Protein AF-A0A218U6N9-F1 (afdb_monomer)

pLDDT: mean 82.01, std 25.54, range [26.17, 98.94]

Organism: NCBI:txid40157

InterPro domains:
  IPR000286 Histone deacetylase HDAC [PR01270] (49-72)
  IPR000286 Histone deacetylase HDAC [PR01270] (83-98)
  IPR023696 Ureohydrolase domain superfamily [SSF52768] (40-161)
  IPR023801 Histone deacetylase domain [PF00850] (41-161)
  IPR037138 Histone deacetylase domain superfamily [G3DSA:3.40.800.20] (22-161)

Nearest PDB structures (foldseek):
  2vqo-assembly2_B  TM=1.004E+00  e=5.129E-18  Homo sapiens
  2vqo-assembly1_A  TM=1.004E+00  e=5.467E-18  Homo sapiens
  2vqq-a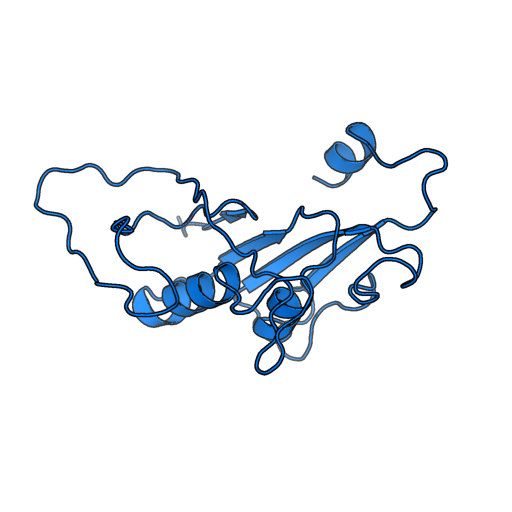ssembly1_A  TM=1.005E+00  e=5.828E-18  Homo sapiens
  6fyz-assembly1_A  TM=1.004E+00  e=9.713E-18  Homo sapiens
  2vqq-assembly2_B  TM=1.005E+00  e=2.375E-17  Homo sapiens

Solvent-accessible surface area (backbone atoms only — not comparable to full-atom values): 9502 Å² total; per-residue (Å²): 130,86,79,78,47,61,25,44,77,51,52,33,52,80,65,67,81,78,72,98,77,77,86,73,97,74,78,90,68,85,70,78,74,70,97,81,71,81,73,56,92,66,50,75,70,95,75,77,70,56,19,42,42,10,38,100,89,43,67,37,91,76,5,72,52,31,61,67,54,53,49,53,52,47,39,40,74,75,66,62,52,75,49,40,35,42,39,37,72,50,61,44,41,40,57,14,44,49,65,78,37,32,52,35,67,45,34,37,40,36,36,43,18,47,22,44,89,43,75,30,67,80,37,61,55,54,64,83,57,27,44,36,85,72,3,51,77,25,29,44,35,50,48,45,63,70,75,64,76,74,58,86,48,72,68,59,56,62,70,75,106

Foldseek 3Di:
DQDAQEQEVFGFDQDDDDDPDDPDDDDPDRDPDPPDDDRDRGDGDPDDDAALQDAPPDDDPRHPHRPPLVSVVCCCPPVVRQAYEYEAEDQAHSVRNCNSCLQPCRYQYEYEYEAQCLPDPPSDQDQPSQGDHNSRNSYGGNYDHDPPVPHDDDVNVVVVD

Sequence (161 aa):
MPHVSVTHTHLSVPPMSLCPTHVSVSHPCLCVPPVSLSVPQNGFAVIRPPGHHAEESTAMGFCFFNSVAISAKLLQQ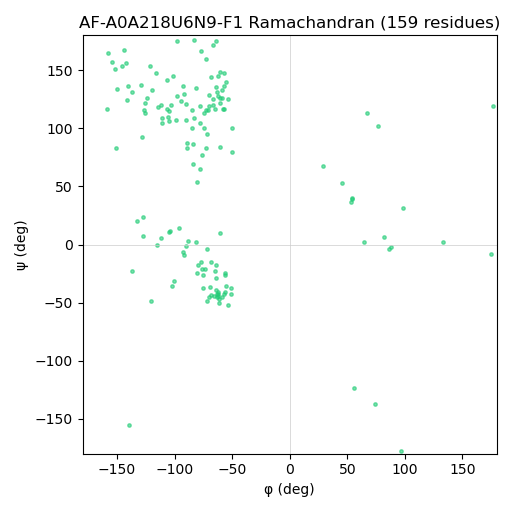RLSVGRILIVDWDIHHGNGTQQAFYSDPHVLYISLHRYDDGNFFPGSGAPEEVGSGLGVGYNINIAWTGGVDPPIGDVEYLTAF

Radius of gyration: 16.67 Å; Cα contacts (8 Å, |Δi|>4): 284; chains: 1; bounding box: 43×39×42 Å

Secondary structure (DSSP, 8-state):
----EEEESS---------S---SS------PPPTTPPPPS------SS--TT-BTTB-BTTBSS-HHHHHHHHHHHHH--S-EEEEE-SSS--HHHHHHHTT-TTEEEEEEEE-TTTTSTT----TT---SGGGTTSEEEEEE-STTSSPP-HHHHHHH-

Structure (mmCIF, N/CA/C/O backbone):
data_AF-A0A218U6N9-F1
#
_entry.id   AF-A0A218U6N9-F1
#
loop_
_atom_site.group_PDB
_atom_site.id
_atom_site.type_symbol
_atom_site.label_atom_id
_atom_site.label_alt_id
_atom_site.label_comp_id
_atom_site.label_asym_id
_atom_site.label_entity_id
_atom_site.label_seq_id
_atom_site.pdbx_PDB_ins_code
_atom_site.Cartn_x
_atom_site.Cartn_y
_atom_site.Cartn_z
_atom_site.occupancy
_atom_site.B_iso_or_equiv
_atom_site.auth_seq_id
_atom_site.auth_comp_id
_atom_site.auth_asym_id
_atom_site.auth_atom_id
_atom_site.pdbx_PDB_model_num
ATOM 1 N N . MET A 1 1 ? -27.953 -6.458 9.185 1.00 28.39 1 MET A N 1
ATOM 2 C CA . MET A 1 1 ? -26.898 -6.960 8.275 1.00 28.39 1 MET A CA 1
ATOM 3 C C . MET A 1 1 ? -25.589 -6.329 8.718 1.00 28.39 1 MET A C 1
ATOM 5 O O . MET A 1 1 ? -25.632 -5.149 9.046 1.00 28.39 1 MET A O 1
ATOM 9 N N . PRO A 1 2 ? -24.473 -7.061 8.848 1.00 32.78 2 PRO A N 1
ATOM 10 C CA . PRO A 1 2 ? -23.251 -6.451 9.350 1.00 32.78 2 PRO A CA 1
ATOM 11 C C . PRO A 1 2 ? -22.710 -5.498 8.279 1.00 32.78 2 PRO A C 1
ATOM 13 O O . PRO A 1 2 ? -22.442 -5.922 7.158 1.00 32.78 2 PRO A O 1
ATOM 16 N N . HIS A 1 3 ? -22.613 -4.211 8.616 1.00 35.41 3 HIS A N 1
ATOM 17 C CA . HIS A 1 3 ? -22.036 -3.186 7.752 1.00 35.41 3 HIS A CA 1
ATOM 18 C C . HIS A 1 3 ? -20.600 -3.578 7.384 1.00 35.41 3 HIS A C 1
ATOM 20 O O . HIS A 1 3 ? -19.741 -3.691 8.257 1.00 35.41 3 HIS A O 1
ATOM 26 N N . VAL A 1 4 ? -20.347 -3.807 6.097 1.00 34.53 4 VAL A N 1
ATOM 27 C CA . VAL A 1 4 ? -18.992 -3.861 5.544 1.00 34.53 4 VAL A CA 1
ATOM 28 C C . VAL A 1 4 ? -18.593 -2.412 5.286 1.00 34.53 4 VAL A C 1
ATOM 30 O O . VAL A 1 4 ? -19.171 -1.763 4.418 1.00 34.53 4 VAL A O 1
ATOM 33 N N . SER A 1 5 ? -17.669 -1.875 6.085 1.00 42.62 5 SER A N 1
ATOM 34 C CA . SER A 1 5 ? -17.085 -0.559 5.824 1.00 42.62 5 SER A CA 1
ATOM 35 C C . SER A 1 5 ? -15.938 -0.756 4.840 1.00 42.62 5 SER A C 1
ATOM 37 O O . SER A 1 5 ? -14.859 -1.207 5.220 1.00 42.62 5 SER A O 1
ATOM 39 N N . VAL A 1 6 ? -16.197 -0.478 3.565 1.00 35.88 6 VAL A N 1
ATOM 40 C CA . VAL A 1 6 ? -15.147 -0.413 2.548 1.00 35.88 6 VAL A CA 1
ATOM 41 C C . VAL A 1 6 ? -14.452 0.933 2.711 1.00 35.88 6 VAL A C 1
ATOM 43 O O . VAL A 1 6 ? -15.113 1.961 2.606 1.00 35.88 6 VAL A O 1
ATOM 46 N N . THR A 1 7 ? -13.155 0.935 2.997 1.00 39.84 7 THR A N 1
ATOM 47 C CA . THR A 1 7 ? -12.274 2.107 2.952 1.00 39.84 7 THR A CA 1
ATOM 48 C C . THR A 1 7 ? -11.402 1.988 1.706 1.00 39.84 7 THR A C 1
ATOM 50 O O . THR A 1 7 ? -10.512 1.151 1.639 1.00 39.84 7 THR A O 1
ATOM 53 N N . HIS A 1 8 ? -11.680 2.791 0.683 1.00 35.59 8 HIS A N 1
ATOM 54 C CA . HIS A 1 8 ? -10.760 2.923 -0.449 1.00 35.59 8 HIS A CA 1
ATOM 55 C C . HIS A 1 8 ? -9.595 3.832 -0.018 1.00 35.59 8 HIS A C 1
ATOM 57 O O . HIS A 1 8 ? -9.719 4.586 0.951 1.00 35.59 8 HIS A O 1
ATOM 63 N N . THR A 1 9 ? -8.505 3.885 -0.778 1.00 36.09 9 THR A N 1
ATOM 64 C CA . THR A 1 9 ? -7.472 4.937 -0.697 1.00 36.09 9 THR A CA 1
ATOM 65 C C . THR A 1 9 ? -8.000 6.342 -0.988 1.00 36.09 9 THR A C 1
ATOM 67 O O . THR A 1 9 ? -7.253 7.316 -1.013 1.00 36.09 9 THR A O 1
ATOM 70 N N . HIS A 1 10 ? -9.3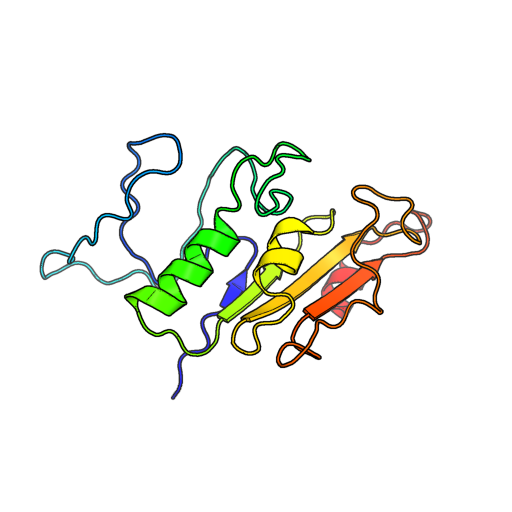18 6.479 -1.079 1.00 39.19 10 HIS A N 1
ATOM 71 C CA . HIS A 1 10 ? -10.055 7.670 -0.720 1.00 39.19 10 HIS A CA 1
ATOM 72 C C . HIS A 1 10 ? -10.948 7.366 0.482 1.00 39.19 10 HIS A C 1
ATOM 74 O O . HIS A 1 10 ? -11.816 6.499 0.436 1.00 39.19 10 HIS A O 1
ATOM 80 N N . LEU A 1 11 ? -10.674 8.094 1.563 1.00 33.03 11 LEU A N 1
ATOM 81 C CA . LEU A 1 11 ? -11.187 7.944 2.921 1.00 33.03 11 LEU A CA 1
ATOM 82 C C . LEU A 1 11 ? -12.735 7.844 2.996 1.00 33.03 11 LEU A C 1
ATOM 84 O O . LEU A 1 11 ? -13.401 8.809 3.359 1.00 33.03 11 LEU A O 1
ATOM 88 N N . SER A 1 12 ? -13.332 6.681 2.720 1.00 30.11 12 SER A N 1
ATOM 89 C CA . SER A 1 12 ? -14.731 6.384 3.066 1.00 30.11 12 SER A CA 1
ATOM 90 C C . SER A 1 12 ? -14.809 5.900 4.511 1.00 30.11 12 SER A C 1
ATOM 92 O O . SER A 1 12 ? -15.058 4.736 4.814 1.00 30.11 12 SER A O 1
ATOM 94 N N . VAL A 1 13 ? -14.556 6.836 5.422 1.00 37.59 13 VAL A N 1
ATOM 95 C CA . VAL A 1 13 ? -14.877 6.680 6.842 1.00 37.59 13 VAL A CA 1
ATOM 96 C C . VAL A 1 13 ? -16.365 7.013 6.991 1.00 37.59 13 VAL A C 1
ATOM 98 O O . VAL A 1 13 ? -16.801 8.019 6.424 1.00 37.59 13 VAL A O 1
ATOM 101 N N . PRO A 1 14 ? -17.174 6.231 7.733 1.00 31.72 14 PRO A N 1
ATOM 102 C CA . PRO A 1 14 ? -18.483 6.714 8.168 1.00 31.72 14 PRO A CA 1
ATOM 103 C C . PRO A 1 14 ? -18.271 8.060 8.882 1.00 31.72 14 PRO A C 1
ATOM 105 O O . PRO A 1 14 ? -17.415 8.147 9.763 1.00 31.72 14 PRO A O 1
ATOM 108 N N . PRO A 1 15 ? -18.946 9.143 8.480 1.00 40.31 15 PRO A N 1
ATOM 109 C CA . PRO A 1 15 ? -18.420 10.472 8.731 1.00 40.31 15 PRO A CA 1
ATOM 110 C C . PRO A 1 15 ? -18.510 10.821 10.209 1.00 40.31 15 PRO A C 1
ATOM 112 O O . PRO A 1 15 ? -19.589 11.002 10.772 1.00 40.31 15 PRO A O 1
ATOM 115 N N . MET A 1 16 ? -17.339 10.989 10.813 1.00 41.91 16 MET A N 1
ATOM 116 C CA . MET A 1 16 ? -17.169 11.974 11.865 1.00 41.91 16 MET A CA 1
ATOM 117 C C . MET A 1 16 ? -16.684 13.270 11.223 1.00 41.91 16 MET A C 1
ATOM 119 O O . MET A 1 16 ? -15.821 13.265 10.347 1.00 41.91 16 MET A O 1
ATOM 123 N N . SER A 1 17 ? -17.276 14.378 11.658 1.00 36.62 17 SER A N 1
ATOM 124 C CA . SER A 1 17 ? -16.912 15.745 11.289 1.00 36.62 17 SER A CA 1
ATOM 125 C C . SER A 1 17 ? -15.405 15.986 11.460 1.00 36.62 17 SER A C 1
ATOM 127 O O . SER A 1 17 ? -14.938 16.245 12.567 1.00 36.62 17 SER A O 1
ATOM 129 N N . LEU A 1 18 ? -14.640 15.945 10.368 1.00 38.12 18 LEU A N 1
ATOM 130 C CA . LEU A 1 18 ? -13.281 16.480 10.328 1.00 38.12 18 LEU A CA 1
ATOM 131 C C . LEU A 1 18 ? -13.386 18.005 10.206 1.00 38.12 18 LEU A C 1
ATOM 133 O O . LEU A 1 18 ? -13.726 18.534 9.150 1.00 38.12 18 LEU A O 1
ATOM 137 N N . CYS A 1 19 ? -13.136 18.716 11.306 1.00 26.17 19 CYS A N 1
ATOM 138 C CA . CYS A 1 19 ? -13.016 20.172 11.291 1.00 26.17 19 CYS A CA 1
ATOM 139 C C . CYS A 1 19 ? -11.758 20.560 10.485 1.00 26.17 19 CYS A C 1
ATOM 141 O O . CYS A 1 19 ? -10.671 20.081 10.822 1.00 26.17 19 CYS A O 1
ATOM 143 N N . PRO A 1 20 ? -11.846 21.417 9.448 1.00 32.41 20 PRO A N 1
ATOM 144 C CA . PRO A 1 20 ? -10.700 21.819 8.641 1.00 32.41 20 PRO A CA 1
ATOM 145 C C . PRO A 1 20 ? -9.900 22.924 9.344 1.00 32.41 20 PRO A C 1
ATOM 147 O O . PRO A 1 20 ? -9.662 23.983 8.781 1.00 32.41 20 PRO A O 1
ATOM 150 N N . THR A 1 21 ? -9.484 22.701 10.587 1.00 30.30 21 THR A N 1
ATOM 151 C CA . THR A 1 21 ? -8.502 23.543 11.277 1.00 30.30 21 THR A CA 1
ATOM 152 C C . THR A 1 21 ? -7.756 22.681 12.287 1.00 30.30 21 THR A C 1
ATOM 154 O O . THR A 1 21 ? -8.150 22.618 13.443 1.00 30.30 21 THR A O 1
ATOM 157 N N . HIS A 1 22 ? -6.733 21.954 11.843 1.00 27.03 22 HIS A N 1
ATOM 158 C CA . HIS A 1 22 ? -5.430 21.867 12.510 1.00 27.03 22 HIS A CA 1
ATOM 159 C C . HIS A 1 22 ? -4.545 20.867 11.760 1.00 27.03 22 HIS A C 1
ATOM 161 O O . HIS A 1 22 ? -4.862 19.694 11.585 1.00 27.03 22 HIS A O 1
ATOM 167 N N . VAL A 1 23 ? -3.430 21.397 11.273 1.00 35.84 23 VAL A N 1
ATOM 168 C CA . VAL A 1 23 ? -2.333 20.669 10.648 1.00 35.84 23 VAL A CA 1
ATOM 169 C C . VAL A 1 23 ? -1.784 19.644 11.640 1.00 35.84 23 VAL A C 1
ATOM 171 O O . VAL A 1 23 ? -1.473 20.004 12.769 1.00 35.84 23 VAL A O 1
ATOM 174 N N . SER A 1 24 ? -1.585 18.413 11.165 1.00 32.53 24 SER A N 1
ATOM 175 C CA . SER A 1 24 ? -0.808 17.353 11.815 1.00 32.53 24 SER A CA 1
ATOM 176 C C . SER A 1 24 ? -1.388 16.786 13.121 1.00 32.53 24 SER A C 1
ATOM 178 O O . SER A 1 24 ? -1.448 17.442 14.157 1.00 32.53 24 SER A O 1
ATOM 180 N N . VAL A 1 25 ? -1.779 15.510 13.040 1.00 40.72 25 VAL A N 1
ATOM 181 C CA . VAL A 1 25 ? -1.802 14.507 14.122 1.00 40.72 25 VAL A CA 1
ATOM 182 C C . VAL A 1 25 ? -2.013 15.072 15.525 1.00 40.72 25 VAL A C 1
ATOM 184 O O . VAL A 1 25 ? -1.133 15.021 16.377 1.00 40.72 25 VAL A O 1
ATOM 187 N N . SER A 1 26 ? -3.193 15.615 15.799 1.00 30.89 26 SER A N 1
ATOM 188 C CA . SER A 1 26 ? -3.617 15.817 17.180 1.00 30.89 26 SER A CA 1
ATOM 189 C C . SER A 1 26 ? -5.140 15.934 17.259 1.00 30.89 26 SER A C 1
ATOM 191 O O . SER A 1 26 ? -5.737 16.865 16.736 1.00 30.89 26 SER A O 1
ATOM 193 N N . HIS A 1 27 ? -5.736 14.968 17.964 1.00 28.09 27 HIS A N 1
ATOM 194 C CA . HIS A 1 27 ? -7.130 14.901 18.423 1.00 28.09 27 HIS A CA 1
ATOM 195 C C . HIS A 1 27 ? -8.214 14.538 17.387 1.00 28.09 27 HIS A C 1
ATOM 197 O O . HIS A 1 27 ? -8.746 15.415 16.708 1.00 28.09 27 HIS A O 1
ATOM 203 N N . PRO A 1 28 ? -8.701 13.279 17.369 1.00 37.41 28 PRO A N 1
ATOM 204 C CA . PRO A 1 28 ? -10.058 13.020 16.916 1.00 37.41 28 PRO A CA 1
ATOM 205 C C . PRO A 1 28 ? -11.007 13.541 18.004 1.00 37.41 28 PRO A C 1
ATOM 207 O O . PRO A 1 28 ? -11.255 12.882 19.014 1.00 37.41 28 PRO A O 1
ATOM 210 N N . CYS A 1 29 ? -11.485 14.774 17.839 1.00 30.81 29 CYS A N 1
ATOM 211 C CA . CYS A 1 29 ? -12.564 15.303 18.659 1.00 30.81 29 CYS A CA 1
ATOM 212 C C . CYS A 1 29 ? -13.834 14.505 18.333 1.00 30.81 29 CYS A C 1
ATOM 214 O O . CYS A 1 29 ? -14.264 14.452 17.180 1.00 30.81 29 CYS A O 1
ATOM 216 N N . LEU A 1 30 ? -14.414 13.849 19.337 1.00 35.31 30 LEU A N 1
ATOM 217 C CA . LEU A 1 30 ? -15.693 13.161 19.215 1.00 35.31 30 LEU A CA 1
ATOM 218 C C . LEU A 1 30 ? -16.802 14.224 19.131 1.00 35.31 30 LEU A C 1
ATOM 220 O O . LEU A 1 30 ? -17.400 14.593 20.139 1.00 35.31 30 LEU A O 1
ATOM 224 N N . CYS A 1 31 ? -17.056 14.768 17.942 1.00 33.97 31 CYS A N 1
ATOM 225 C CA . CYS A 1 31 ? -18.219 15.621 17.729 1.00 33.97 31 CYS A CA 1
ATOM 226 C C . CYS A 1 31 ? -19.470 14.736 17.680 1.00 33.97 31 CYS A C 1
ATOM 228 O O . CYS A 1 31 ? -19.772 14.129 16.655 1.00 33.97 31 CYS A O 1
ATOM 230 N N . VAL A 1 32 ? -20.207 14.679 18.792 1.00 41.69 32 VAL A N 1
ATOM 231 C CA . VAL A 1 32 ? -21.628 14.307 18.780 1.00 41.69 32 VAL A CA 1
ATOM 232 C C . VAL A 1 32 ? -22.326 15.314 17.858 1.00 41.69 32 VAL A C 1
ATOM 234 O O . VAL A 1 32 ? -22.265 16.512 18.151 1.00 41.69 32 VAL A O 1
ATOM 237 N N . PRO A 1 33 ? -22.927 14.904 16.726 1.00 42.81 33 PRO A N 1
ATOM 238 C CA . PRO A 1 33 ? -23.576 15.866 15.853 1.00 42.81 33 PRO A CA 1
ATOM 239 C C . PRO A 1 33 ? -24.761 16.496 16.603 1.00 42.81 33 PRO A C 1
ATOM 241 O O . PRO A 1 33 ? -25.516 15.772 17.261 1.00 42.81 33 PRO A O 1
ATOM 244 N N . PRO A 1 34 ? -24.955 17.828 16.531 1.00 40.75 34 PRO A N 1
ATOM 245 C CA . PRO A 1 34 ? -26.209 18.425 16.960 1.00 40.75 34 PRO A CA 1
ATOM 246 C C . PRO A 1 34 ? -27.362 17.761 16.198 1.00 40.75 34 PRO A C 1
ATOM 248 O O . PRO A 1 34 ? -27.254 17.450 15.010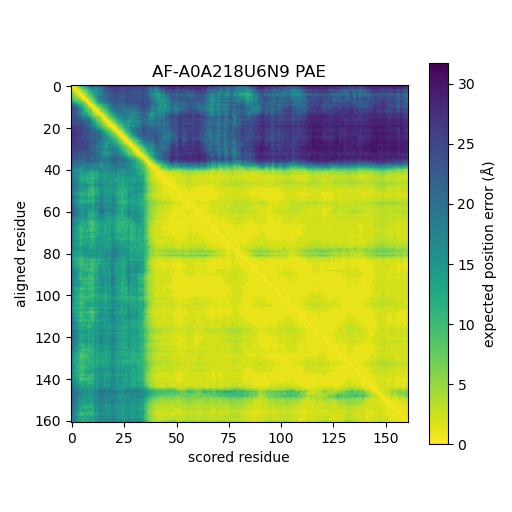 1.00 40.75 34 PRO A O 1
ATOM 251 N N . VAL A 1 35 ? -28.453 17.511 16.919 1.00 52.72 35 VAL A N 1
ATOM 252 C CA . VAL A 1 35 ? -29.664 16.812 16.475 1.00 52.72 35 VAL A CA 1
ATOM 253 C C . VAL A 1 35 ? -30.306 17.561 15.296 1.00 52.72 35 VAL A C 1
ATOM 255 O O . VAL A 1 35 ? -31.159 18.413 15.507 1.00 52.72 35 VAL A 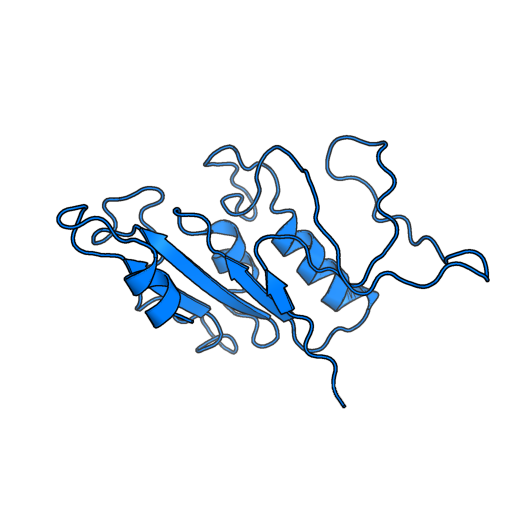O 1
ATOM 258 N N . SER A 1 36 ? -29.842 17.323 14.063 1.00 47.88 36 SER A N 1
ATOM 259 C CA . SER A 1 36 ? -30.564 17.576 12.791 1.00 47.88 36 SER A CA 1
ATOM 260 C C . SER A 1 36 ? -29.743 17.333 11.514 1.00 47.88 36 SER A C 1
ATOM 262 O O . SER A 1 36 ? -30.324 17.361 10.432 1.00 47.88 36 SER A O 1
ATOM 264 N N . LEU A 1 37 ? -28.431 17.077 11.573 1.00 51.00 37 LEU A N 1
ATOM 265 C CA . LEU A 1 37 ? -27.653 16.824 10.352 1.00 51.00 37 LEU A CA 1
ATOM 266 C C . LEU A 1 37 ? -27.635 15.331 10.004 1.00 51.00 37 LEU A C 1
ATOM 268 O O . LEU A 1 37 ? -27.182 14.502 10.793 1.00 51.00 37 LEU A O 1
ATOM 272 N N . SER A 1 38 ? -28.121 14.990 8.808 1.00 62.19 38 SER A N 1
ATOM 273 C CA . SER A 1 38 ? -27.967 13.653 8.237 1.00 62.19 38 SER A CA 1
ATOM 274 C C . SER A 1 38 ? -26.482 13.336 8.072 1.00 62.19 38 SER A C 1
ATOM 276 O O . SER A 1 38 ? -25.751 14.093 7.434 1.00 62.19 38 SER A O 1
ATOM 278 N N . VAL A 1 39 ? -26.052 12.209 8.629 1.00 67.62 39 VAL A N 1
ATOM 279 C CA . VAL A 1 39 ? -24.704 11.657 8.461 1.00 67.62 39 VAL A CA 1
ATOM 280 C C . VAL A 1 39 ? -24.485 11.370 6.965 1.00 67.62 39 VAL A C 1
ATOM 282 O O . VAL A 1 39 ? -25.289 10.629 6.391 1.00 67.62 39 VAL A O 1
ATOM 285 N N . PRO A 1 40 ? -23.462 11.954 6.306 1.00 75.94 40 PRO A N 1
ATOM 286 C CA . PRO A 1 40 ? -23.186 11.638 4.908 1.00 75.94 40 PRO A CA 1
ATOM 287 C C . PRO A 1 40 ? -22.949 10.135 4.702 1.00 75.94 40 PRO A C 1
ATOM 289 O O . PRO A 1 40 ? -22.419 9.442 5.566 1.00 75.94 40 PRO A O 1
ATOM 292 N N . GLN A 1 41 ? -23.338 9.611 3.543 1.00 84.19 41 GLN A N 1
ATOM 293 C CA . GLN A 1 41 ? -23.152 8.188 3.245 1.00 84.19 41 GLN A CA 1
ATOM 294 C C . GLN A 1 41 ? -21.723 7.865 2.778 1.00 84.19 41 GLN A C 1
ATOM 296 O O . GLN A 1 41 ? -21.268 6.732 2.917 1.00 84.19 41 GLN A O 1
ATOM 301 N N . ASN A 1 42 ? -21.020 8.856 2.226 1.00 84.94 42 ASN A N 1
ATOM 302 C CA . ASN A 1 42 ? -19.668 8.748 1.688 1.00 84.94 42 ASN A CA 1
ATOM 303 C C . ASN A 1 42 ? -18.866 10.030 1.967 1.00 84.94 42 ASN A C 1
ATOM 305 O O . ASN A 1 42 ? -19.419 11.051 2.382 1.00 84.94 42 ASN A O 1
ATOM 309 N N . GLY A 1 43 ? -17.551 9.958 1.767 1.00 86.25 43 GLY A N 1
ATOM 310 C CA . GLY A 1 43 ? -16.635 11.066 2.002 1.00 86.25 43 GLY A CA 1
ATOM 311 C C . GLY A 1 43 ? -15.373 10.948 1.156 1.00 86.25 43 GLY A C 1
ATOM 312 O O . GLY A 1 43 ? -15.005 9.862 0.713 1.00 86.25 43 GLY A O 1
ATOM 313 N N . PHE A 1 44 ? -14.726 12.088 0.929 1.00 87.81 44 PHE A N 1
ATOM 314 C CA . PHE A 1 44 ? -13.433 12.190 0.262 1.00 87.81 44 PHE A CA 1
ATOM 315 C C . PHE A 1 44 ? -12.573 13.196 1.025 1.00 87.81 44 PHE A C 1
ATOM 317 O O . PHE A 1 44 ? -13.027 14.301 1.325 1.00 87.81 44 PHE A O 1
ATOM 324 N N . ALA A 1 45 ? -11.334 12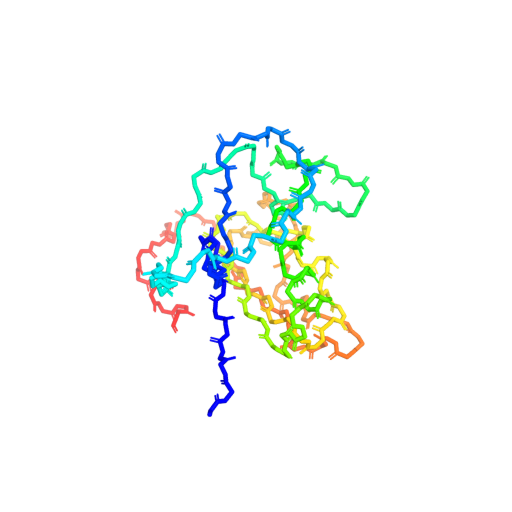.825 1.335 1.00 87.44 45 ALA A N 1
ATOM 325 C CA . ALA A 1 45 ? -10.405 13.677 2.066 1.00 87.44 45 ALA A CA 1
ATOM 326 C C . ALA A 1 45 ? -9.324 14.224 1.121 1.00 87.44 45 ALA A C 1
ATOM 328 O O . ALA A 1 45 ? -8.529 13.463 0.575 1.00 87.44 45 ALA A O 1
ATOM 329 N N . VAL A 1 46 ? -9.274 15.549 0.948 1.00 92.38 46 VAL A N 1
ATOM 330 C CA . VAL A 1 46 ? -8.218 16.241 0.189 1.00 92.38 46 VAL A CA 1
ATOM 331 C C . VAL A 1 46 ? -7.082 16.587 1.154 1.00 92.38 46 VAL A C 1
ATOM 333 O O . VAL A 1 46 ? -7.082 17.653 1.769 1.00 92.38 46 VAL A O 1
ATOM 336 N N . ILE A 1 47 ? -6.145 15.658 1.348 1.00 88.62 47 ILE A N 1
ATOM 337 C CA . ILE A 1 47 ? -5.095 15.761 2.373 1.00 88.62 47 ILE A CA 1
ATOM 338 C C . ILE A 1 47 ? -3.688 15.703 1.780 1.00 88.62 47 ILE A C 1
ATOM 340 O O . ILE A 1 47 ? -3.458 15.124 0.722 1.00 88.62 47 ILE A O 1
ATOM 344 N N . ARG A 1 48 ? -2.740 16.316 2.493 1.00 87.88 48 ARG A N 1
ATOM 345 C CA . ARG A 1 48 ? -1.297 16.223 2.247 1.00 87.88 48 ARG A CA 1
ATOM 346 C C . ARG A 1 48 ? -0.529 16.428 3.566 1.00 87.88 48 ARG A C 1
ATOM 348 O O . ARG A 1 48 ? -1.021 17.196 4.399 1.00 87.88 48 ARG A O 1
ATOM 355 N N . PRO A 1 49 ? 0.675 15.850 3.750 1.00 94.69 49 PRO A N 1
ATOM 356 C CA . PRO A 1 49 ? 1.363 14.881 2.875 1.00 94.69 49 PRO A CA 1
ATOM 357 C C . PRO A 1 49 ? 0.640 13.513 2.790 1.00 94.69 49 PRO A C 1
ATOM 359 O O . PRO A 1 49 ? -0.326 13.317 3.531 1.00 94.69 49 PRO A O 1
ATOM 362 N N . PRO A 1 50 ? 1.053 12.587 1.892 1.00 95.00 50 PRO A N 1
ATOM 363 C CA . PRO A 1 50 ? 0.535 11.212 1.876 1.00 95.00 50 PRO A CA 1
ATOM 364 C C . PRO A 1 50 ? 0.906 10.447 3.161 1.00 95.00 50 PRO A C 1
ATOM 366 O O . PRO A 1 50 ? 1.613 10.968 4.029 1.00 95.00 50 PRO A O 1
ATOM 369 N N . GLY A 1 51 ? 0.407 9.212 3.302 1.00 96.69 51 GLY A N 1
ATOM 370 C CA . GLY A 1 51 ? 0.598 8.426 4.529 1.00 96.69 51 GLY A CA 1
ATOM 371 C C . GLY A 1 51 ? 0.960 6.946 4.378 1.00 96.69 51 GLY A C 1
ATOM 372 O O . GLY A 1 51 ? 1.530 6.397 5.314 1.00 96.69 51 GLY A O 1
ATOM 373 N N . HIS A 1 52 ? 0.658 6.286 3.258 1.00 98.44 52 HIS A N 1
ATOM 374 C CA . HIS A 1 52 ? 0.697 4.814 3.175 1.00 98.44 52 HIS A CA 1
ATOM 375 C C . HIS A 1 52 ? 2.101 4.175 3.257 1.00 98.44 52 HIS A C 1
ATOM 377 O O . HIS A 1 52 ? 2.202 2.990 3.567 1.00 98.44 52 HIS A O 1
ATOM 383 N N . HIS A 1 53 ? 3.176 4.951 3.081 1.00 98.56 53 HIS A N 1
ATOM 384 C CA . HIS A 1 53 ? 4.555 4.484 3.272 1.00 98.56 53 HIS A CA 1
ATOM 385 C C . HIS A 1 53 ? 5.101 4.710 4.688 1.00 98.56 53 HIS A C 1
ATOM 387 O O . HIS A 1 53 ? 6.201 4.259 4.992 1.00 98.56 53 HIS A O 1
ATOM 393 N N . ALA A 1 54 ? 4.384 5.443 5.549 1.00 97.94 54 ALA A N 1
ATOM 394 C CA . ALA A 1 54 ? 4.840 5.690 6.913 1.00 97.94 54 ALA A CA 1
ATOM 395 C C . ALA A 1 54 ? 4.671 4.419 7.756 1.00 97.94 54 ALA A C 1
ATOM 397 O O . ALA A 1 54 ? 3.546 3.981 8.013 1.00 97.94 54 ALA A O 1
ATOM 398 N N . GLU A 1 55 ? 5.797 3.849 8.169 1.00 98.31 55 GLU A N 1
ATOM 399 C CA . GLU A 1 55 ? 5.887 2.697 9.067 1.00 98.31 55 GLU A CA 1
ATOM 400 C C . GLU A 1 55 ? 5.793 3.134 10.537 1.00 98.31 55 GLU A C 1
ATOM 402 O O . GLU A 1 55 ? 5.757 4.328 10.840 1.00 98.31 55 GLU A O 1
ATOM 407 N N . GLU A 1 56 ? 5.781 2.178 11.473 1.00 96.69 56 GLU A N 1
ATOM 408 C CA . GLU A 1 56 ? 5.645 2.448 12.915 1.00 96.69 56 GLU A CA 1
ATOM 409 C C . GLU A 1 56 ? 6.646 3.497 13.423 1.00 96.69 56 GLU A C 1
ATOM 411 O O . GLU A 1 56 ? 6.296 4.377 14.207 1.00 96.69 56 GLU A O 1
ATOM 416 N N . SER A 1 57 ? 7.900 3.397 12.978 1.00 96.88 57 SER A N 1
ATOM 417 C CA . SER A 1 57 ? 9.005 4.243 13.443 1.00 96.88 57 SER A CA 1
ATOM 418 C C . SER A 1 57 ? 9.844 4.816 12.297 1.00 96.88 57 SER A C 1
ATOM 420 O O . SER A 1 57 ? 11.000 5.182 12.503 1.00 96.88 57 SER A O 1
ATOM 422 N N . THR A 1 58 ? 9.320 4.867 11.068 1.00 97.44 58 THR A N 1
ATOM 423 C CA . THR A 1 58 ? 10.070 5.348 9.894 1.00 97.44 58 THR A CA 1
ATOM 424 C C . THR A 1 58 ? 9.184 6.166 8.958 1.00 97.44 58 THR A C 1
ATOM 426 O O . THR A 1 58 ? 8.156 5.698 8.475 1.00 97.44 58 THR A O 1
ATOM 429 N N . ALA A 1 59 ? 9.617 7.399 8.680 1.00 97.19 59 ALA A N 1
ATOM 430 C CA . ALA A 1 59 ? 9.043 8.251 7.644 1.00 97.19 59 ALA A CA 1
ATOM 431 C C . ALA A 1 59 ? 9.802 8.043 6.324 1.00 97.19 59 ALA A C 1
ATOM 433 O O . ALA A 1 59 ? 11.030 8.126 6.295 1.00 97.19 59 ALA A O 1
ATOM 434 N N . MET A 1 60 ? 9.083 7.800 5.229 1.00 96.62 60 MET A N 1
ATOM 435 C CA . MET A 1 60 ? 9.651 7.582 3.892 1.00 96.62 60 MET A CA 1
ATOM 436 C C . MET A 1 60 ? 8.614 7.876 2.804 1.00 96.62 60 MET A C 1
ATOM 438 O O . MET A 1 60 ? 7.431 8.013 3.103 1.00 96.62 60 MET A O 1
ATOM 442 N N . GLY A 1 61 ? 9.038 8.024 1.543 1.00 95.81 61 GLY A N 1
ATOM 443 C CA . GLY A 1 61 ? 8.108 8.264 0.426 1.00 95.81 61 GLY A CA 1
ATOM 444 C C . GLY A 1 61 ? 7.187 9.471 0.655 1.00 95.81 61 GLY A C 1
ATOM 445 O O . GLY A 1 61 ? 5.991 9.403 0.398 1.00 95.81 61 GLY A O 1
ATOM 446 N N . PHE A 1 62 ? 7.722 10.551 1.239 1.00 95.12 62 PHE A N 1
ATOM 447 C CA . PHE A 1 62 ? 6.981 11.753 1.663 1.00 95.12 62 PHE A CA 1
ATOM 448 C C . PHE A 1 62 ? 5.940 11.544 2.782 1.00 95.12 62 PHE A C 1
ATOM 450 O O . PHE A 1 62 ? 5.282 12.505 3.180 1.00 95.12 62 PHE A O 1
ATOM 457 N N . CYS A 1 63 ? 5.804 10.331 3.317 1.00 93.88 63 CYS A N 1
ATOM 458 C CA . CYS A 1 63 ? 4.848 9.971 4.355 1.00 93.88 63 CYS A CA 1
ATOM 459 C C . CYS A 1 63 ? 5.492 10.064 5.745 1.00 93.88 63 CYS A C 1
ATOM 461 O O . CYS A 1 63 ? 6.487 9.397 6.017 1.00 93.88 63 CYS A O 1
ATOM 463 N N . PHE A 1 64 ? 4.896 10.859 6.640 1.00 93.06 64 PHE A N 1
ATOM 464 C CA . PHE A 1 64 ? 5.332 10.974 8.044 1.00 93.06 64 PHE A CA 1
ATOM 465 C C . PHE A 1 64 ? 4.433 10.196 9.005 1.00 93.06 64 PHE A C 1
ATOM 467 O O . PHE A 1 64 ? 4.913 9.642 9.986 1.00 93.06 64 PHE A O 1
ATOM 474 N N . PHE A 1 65 ? 3.129 10.159 8.720 1.00 95.62 65 PHE A N 1
ATOM 475 C CA . PHE A 1 65 ? 2.132 9.456 9.519 1.00 95.62 65 PHE A CA 1
ATOM 476 C C . PHE A 1 65 ? 1.111 8.781 8.608 1.00 95.62 65 PHE A C 1
ATOM 478 O O . PHE A 1 65 ? 0.612 9.392 7.658 1.00 95.62 65 PHE A O 1
ATOM 485 N N . ASN A 1 66 ? 0.752 7.539 8.925 1.00 97.44 66 ASN A N 1
ATOM 486 C CA . ASN A 1 66 ? -0.187 6.770 8.122 1.00 97.44 66 ASN A CA 1
ATOM 487 C C . ASN A 1 66 ? -1.639 7.096 8.496 1.00 97.44 66 ASN A C 1
ATOM 489 O O . ASN A 1 66 ? -2.259 6.441 9.335 1.00 97.44 66 ASN A O 1
ATOM 493 N N . SER A 1 67 ? -2.183 8.141 7.867 1.00 95.12 67 SER A N 1
ATOM 494 C CA . SER A 1 67 ? -3.544 8.636 8.127 1.00 95.12 67 SER A CA 1
ATOM 495 C C . SER A 1 67 ? -4.621 7.554 7.971 1.00 95.12 67 SER A C 1
ATOM 497 O O . SER A 1 67 ? -5.577 7.532 8.748 1.00 95.12 67 SER A O 1
ATOM 499 N N . VAL A 1 68 ? -4.465 6.633 7.011 1.00 96.69 68 VAL A N 1
ATOM 500 C CA . VAL A 1 68 ? -5.426 5.542 6.774 1.00 96.69 68 VAL A CA 1
ATOM 501 C C . VAL A 1 68 ? -5.333 4.505 7.891 1.00 96.69 68 VAL A C 1
ATOM 503 O O . VAL A 1 68 ? -6.352 4.178 8.501 1.00 96.69 68 VAL A O 1
ATOM 506 N N . ALA A 1 69 ? -4.122 4.058 8.236 1.00 97.62 69 ALA A N 1
ATOM 507 C CA . ALA A 1 69 ? -3.924 3.086 9.307 1.00 97.62 69 ALA A CA 1
ATOM 508 C C . ALA A 1 69 ? -4.374 3.618 10.676 1.00 97.62 69 ALA A C 1
ATOM 510 O O . ALA A 1 69 ? -5.076 2.924 11.413 1.00 97.62 69 ALA A O 1
ATOM 511 N N . ILE A 1 70 ? -4.055 4.877 10.995 1.00 97.50 70 ILE A N 1
ATOM 512 C CA . ILE A 1 70 ? -4.525 5.546 12.217 1.00 97.50 70 ILE A CA 1
ATOM 513 C C . ILE A 1 70 ? -6.059 5.569 12.254 1.00 97.50 70 ILE A C 1
ATOM 515 O O . ILE A 1 70 ? -6.655 5.232 13.278 1.00 97.50 70 ILE A O 1
ATOM 519 N N . SER A 1 71 ? -6.709 5.916 11.139 1.00 95.62 71 SER A N 1
ATOM 520 C CA . SER A 1 71 ? -8.175 5.945 11.054 1.00 95.62 71 SER A CA 1
ATOM 521 C C . SER A 1 71 ? -8.783 4.561 11.295 1.00 95.62 71 SER A C 1
ATOM 523 O O . SER A 1 71 ? -9.697 4.429 12.108 1.00 95.62 71 SER A O 1
ATOM 525 N N . ALA A 1 72 ? -8.247 3.516 10.659 1.00 95.31 72 ALA A N 1
ATOM 526 C CA . ALA A 1 72 ? -8.719 2.146 10.843 1.00 95.31 72 ALA A CA 1
ATOM 527 C C . ALA A 1 72 ? -8.538 1.651 12.291 1.00 95.31 72 ALA A C 1
ATOM 529 O O . ALA A 1 72 ? -9.478 1.105 12.874 1.00 95.31 72 ALA A O 1
ATOM 530 N N . LYS A 1 73 ? -7.391 1.929 12.930 1.00 94.88 73 LYS A N 1
ATOM 531 C CA . LYS A 1 73 ? -7.180 1.610 14.354 1.00 94.88 73 LYS A CA 1
ATOM 532 C C . LYS A 1 73 ? -8.162 2.358 15.260 1.00 94.88 73 LYS A C 1
ATOM 534 O O . LYS A 1 73 ? -8.706 1.765 16.191 1.00 94.88 73 LYS A O 1
ATOM 539 N N . LEU A 1 74 ? -8.450 3.631 14.982 1.00 94.94 74 LEU A N 1
AT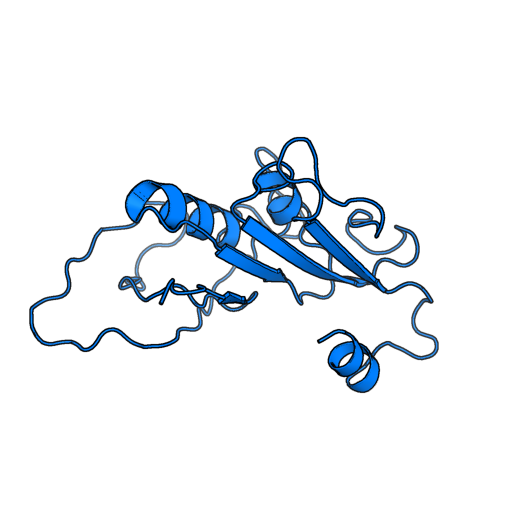OM 540 C CA . LEU A 1 74 ? -9.448 4.398 15.736 1.00 94.94 74 LEU A CA 1
ATOM 541 C C . LEU A 1 74 ? -10.863 3.821 15.580 1.00 94.94 74 LEU A C 1
ATOM 543 O O . LEU A 1 74 ? -11.593 3.753 16.570 1.00 94.94 74 LEU A O 1
ATOM 547 N N . LEU A 1 75 ? -11.243 3.360 14.384 1.00 91.00 75 LEU A N 1
ATOM 548 C CA . LEU A 1 75 ? -12.526 2.686 14.151 1.00 91.00 75 LEU A CA 1
ATOM 549 C C . LEU A 1 75 ? -12.644 1.383 14.958 1.00 91.00 75 LEU A C 1
ATOM 551 O O . LEU A 1 75 ? -13.674 1.157 15.598 1.00 91.00 75 LEU A O 1
ATOM 555 N N . GLN A 1 76 ? -11.590 0.562 14.989 1.00 90.75 76 GLN A N 1
ATOM 556 C CA . GLN A 1 76 ? -11.550 -0.646 15.822 1.00 90.75 76 GLN A CA 1
ATOM 557 C C . GLN A 1 76 ? -11.675 -0.297 17.316 1.00 90.75 76 GLN A C 1
ATOM 559 O O . GLN A 1 76 ? -12.523 -0.846 18.014 1.00 90.75 76 GLN A O 1
ATOM 564 N N . GLN A 1 77 ? -10.873 0.653 17.808 1.00 92.75 77 GLN A N 1
ATOM 565 C CA . GLN A 1 77 ? -10.761 0.955 19.241 1.00 92.75 77 GLN A CA 1
ATOM 566 C C . GLN A 1 77 ? -11.947 1.734 19.817 1.00 92.75 77 GLN A C 1
ATOM 568 O O . GLN A 1 77 ? -12.315 1.532 20.972 1.00 92.75 77 GLN A O 1
ATOM 573 N N . ARG A 1 78 ? -12.511 2.681 19.057 1.00 90.81 78 ARG A N 1
ATOM 574 C CA . ARG A 1 78 ? -13.534 3.614 19.562 1.00 90.81 78 ARG A CA 1
ATOM 575 C C . ARG A 1 78 ? -14.945 3.213 19.175 1.00 90.81 78 ARG A C 1
ATOM 577 O O . ARG A 1 78 ? -15.868 3.494 19.931 1.00 90.81 78 ARG A O 1
ATOM 584 N N . LEU A 1 79 ? -15.108 2.575 18.017 1.00 86.50 79 LEU A N 1
ATOM 585 C CA . LEU A 1 79 ? -16.417 2.221 17.468 1.00 86.50 79 LEU A CA 1
ATOM 586 C C . LEU A 1 79 ? -16.639 0.707 17.377 1.00 86.50 79 LEU A C 1
ATOM 588 O O . LEU A 1 79 ? -17.716 0.286 16.965 1.00 86.50 79 LEU A O 1
ATOM 592 N N . SER A 1 80 ? -15.659 -0.112 17.785 1.00 91.62 80 SER A N 1
ATOM 593 C CA . SER A 1 80 ? -15.752 -1.580 17.759 1.00 91.62 80 SER A CA 1
ATOM 594 C C . SER A 1 80 ? -16.133 -2.131 16.379 1.00 91.62 80 SER A C 1
ATOM 596 O O . SER A 1 80 ? -16.889 -3.098 16.264 1.00 91.62 80 SER A O 1
ATOM 598 N N . VAL A 1 81 ? -15.637 -1.499 15.308 1.00 89.75 81 VAL A N 1
ATOM 599 C CA . VAL A 1 81 ? -15.865 -1.976 13.939 1.00 89.75 81 VAL A CA 1
ATOM 600 C C . VAL A 1 81 ? -15.183 -3.334 13.775 1.00 89.75 81 VAL A C 1
ATOM 602 O O . VAL A 1 81 ? -13.966 -3.441 13.880 1.00 89.75 81 VAL A O 1
ATOM 605 N N . GLY A 1 82 ? -15.978 -4.378 13.526 1.00 89.62 82 GLY A N 1
ATOM 606 C CA . GLY A 1 82 ? -15.487 -5.760 13.523 1.00 89.62 82 GLY A CA 1
ATOM 607 C C . GLY A 1 82 ? -14.754 -6.197 12.252 1.00 89.62 82 GLY A C 1
ATOM 608 O O . GLY A 1 82 ? -14.086 -7.230 12.284 1.00 89.62 82 GLY A O 1
ATOM 609 N N . ARG A 1 83 ? -14.912 -5.464 11.139 1.00 95.50 83 ARG A N 1
ATOM 610 C CA . ARG A 1 83 ? -14.227 -5.705 9.858 1.00 95.50 83 ARG A CA 1
ATOM 611 C C . ARG A 1 83 ? -14.027 -4.404 9.087 1.00 95.50 83 ARG A C 1
ATOM 613 O O . ARG A 1 83 ? -14.980 -3.637 8.936 1.00 95.50 83 ARG A O 1
ATOM 620 N N . ILE A 1 84 ? -12.823 -4.202 8.569 1.00 97.75 84 ILE A N 1
ATOM 621 C CA . ILE A 1 84 ? -12.432 -3.055 7.745 1.00 97.75 84 ILE A CA 1
ATOM 622 C C . ILE A 1 84 ? -11.769 -3.595 6.474 1.00 97.75 84 ILE A C 1
ATOM 624 O O . ILE A 1 84 ? -10.983 -4.535 6.540 1.00 97.75 84 ILE A O 1
ATOM 628 N N . LEU A 1 85 ? -12.092 -3.019 5.319 1.00 98.56 85 LEU A N 1
ATOM 629 C CA . LEU A 1 85 ? -11.403 -3.300 4.057 1.00 98.56 85 LEU A CA 1
ATOM 630 C C . LEU A 1 85 ? -10.634 -2.053 3.642 1.00 98.56 85 LEU A C 1
ATOM 632 O O . LEU A 1 85 ? -11.273 -1.031 3.426 1.00 98.56 85 LEU A O 1
ATOM 636 N N . ILE A 1 86 ? -9.314 -2.132 3.508 1.00 98.56 86 ILE A N 1
ATOM 637 C CA . ILE A 1 86 ? -8.475 -1.072 2.947 1.00 98.56 86 ILE A CA 1
ATOM 638 C C . ILE A 1 86 ? -8.058 -1.490 1.536 1.00 98.56 86 ILE A C 1
ATOM 640 O O . ILE A 1 86 ? -7.337 -2.470 1.378 1.00 98.56 86 ILE A O 1
ATOM 644 N N . VAL A 1 87 ? -8.504 -0.745 0.527 1.00 98.69 87 VAL A N 1
ATOM 645 C CA . VAL A 1 87 ? -8.044 -0.894 -0.864 1.00 98.69 87 VAL A CA 1
ATOM 646 C C . VAL A 1 87 ? -7.073 0.238 -1.159 1.00 98.69 87 VAL A C 1
ATOM 648 O O . VAL A 1 87 ? -7.472 1.391 -1.050 1.00 98.69 87 VAL A O 1
ATOM 651 N N . ASP A 1 88 ? -5.836 -0.085 -1.515 1.00 98.69 88 ASP A N 1
ATOM 652 C CA . ASP A 1 88 ? -4.762 0.840 -1.861 1.00 98.69 88 ASP A CA 1
ATOM 653 C C . ASP A 1 88 ? -4.426 0.736 -3.347 1.00 98.69 88 ASP A C 1
ATOM 655 O O . ASP A 1 88 ? -3.831 -0.237 -3.802 1.00 98.69 88 ASP A O 1
ATOM 659 N N . TRP A 1 89 ? -4.874 1.732 -4.104 1.00 98.31 89 TRP A N 1
ATOM 660 C CA . TRP A 1 89 ? -4.694 1.820 -5.554 1.00 98.31 89 TRP A CA 1
ATOM 661 C C . TRP A 1 89 ? -3.626 2.836 -5.980 1.00 98.31 89 TRP A C 1
ATOM 663 O O . TRP A 1 89 ? -3.577 3.215 -7.152 1.00 98.31 89 TRP A O 1
ATOM 673 N N . ASP A 1 90 ? -2.839 3.362 -5.033 1.00 98.38 90 ASP A N 1
ATOM 674 C CA . ASP A 1 90 ? -1.655 4.140 -5.397 1.00 98.38 90 ASP A CA 1
ATOM 675 C C . ASP A 1 90 ? -0.692 3.232 -6.171 1.00 98.38 90 ASP A C 1
ATOM 677 O O . ASP A 1 90 ? -0.587 2.041 -5.895 1.00 98.38 90 ASP A O 1
ATOM 681 N N . ILE A 1 91 ? 0.016 3.782 -7.158 1.00 98.12 91 ILE A N 1
ATOM 682 C CA . ILE A 1 91 ? 0.908 2.980 -8.000 1.00 98.12 91 ILE A CA 1
ATOM 683 C C . ILE A 1 91 ? 2.074 2.360 -7.210 1.00 98.12 91 ILE A C 1
ATOM 685 O O . ILE A 1 91 ? 2.694 1.416 -7.697 1.00 98.12 91 ILE A O 1
ATOM 689 N N . HIS A 1 92 ? 2.379 2.866 -6.013 1.00 98.81 92 HIS A N 1
ATOM 690 C CA . HIS A 1 92 ? 3.391 2.319 -5.114 1.00 98.81 92 HIS A CA 1
ATOM 691 C C . HIS A 1 92 ? 2.750 1.491 -3.997 1.00 98.81 92 HIS A C 1
ATOM 693 O O . HIS A 1 92 ? 1.709 1.846 -3.448 1.00 98.81 92 HIS A O 1
ATOM 699 N N . HIS A 1 93 ? 3.429 0.421 -3.587 1.00 98.88 93 HIS A N 1
ATOM 700 C CA . HIS A 1 93 ? 2.980 -0.398 -2.465 1.00 98.88 93 HIS A CA 1
ATOM 701 C C . HIS A 1 93 ? 2.933 0.403 -1.150 1.00 98.88 93 HIS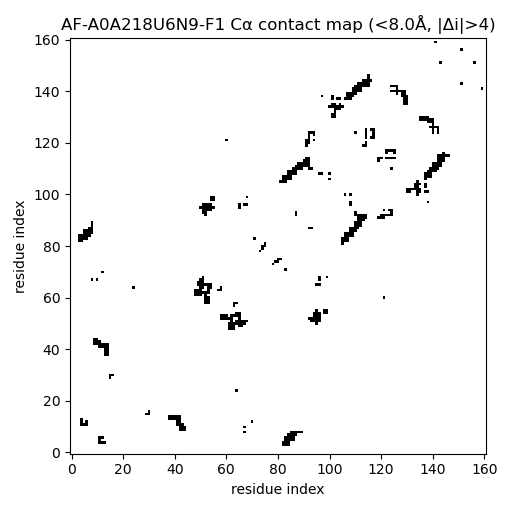 A C 1
ATOM 703 O O . HIS A 1 93 ? 3.935 0.992 -0.732 1.00 98.88 93 HIS A O 1
ATOM 709 N N . GLY A 1 94 ? 1.796 0.368 -0.450 1.00 98.81 94 GLY A N 1
ATOM 710 C CA . GLY A 1 94 ? 1.612 0.986 0.865 1.00 98.81 94 GLY A CA 1
ATOM 711 C C . GLY A 1 94 ? 2.214 0.167 2.011 1.00 98.81 94 GLY A C 1
ATOM 712 O O . GLY A 1 94 ? 1.495 -0.288 2.905 1.00 98.81 94 GLY A O 1
ATOM 713 N N . ASN A 1 95 ? 3.542 0.022 2.020 1.00 98.88 95 ASN A N 1
ATOM 714 C CA . ASN A 1 95 ? 4.308 -0.783 2.983 1.00 98.88 95 ASN A CA 1
ATOM 715 C C . ASN A 1 95 ? 3.987 -0.488 4.459 1.00 98.88 95 ASN A C 1
ATOM 717 O O . ASN A 1 95 ? 3.911 -1.412 5.271 1.00 98.88 95 ASN A O 1
ATOM 721 N N . GLY A 1 96 ? 3.734 0.774 4.813 1.00 98.75 96 GLY A N 1
ATOM 722 C CA . GLY A 1 96 ? 3.354 1.152 6.173 1.00 98.75 96 GLY A CA 1
ATOM 723 C C . GLY A 1 96 ? 1.958 0.658 6.556 1.00 98.75 96 GLY A C 1
ATOM 724 O O . GLY A 1 96 ? 1.724 0.253 7.695 1.00 98.75 96 GLY A O 1
ATOM 725 N N . THR A 1 97 ? 1.019 0.658 5.607 1.00 98.81 97 THR A N 1
ATOM 726 C CA . THR A 1 97 ? -0.336 0.134 5.829 1.00 98.81 97 THR A CA 1
ATOM 727 C C . THR A 1 97 ? -0.308 -1.383 5.966 1.00 98.81 97 THR A C 1
ATOM 729 O O . THR A 1 97 ? -0.888 -1.903 6.919 1.00 98.81 97 THR A O 1
ATOM 732 N N . GLN A 1 98 ? 0.425 -2.074 5.086 1.00 98.88 98 GLN A N 1
ATOM 733 C CA . GLN A 1 98 ? 0.658 -3.515 5.188 1.00 98.88 98 GLN A CA 1
ATOM 734 C C . GLN A 1 98 ? 1.230 -3.881 6.567 1.00 98.88 98 GLN A C 1
ATOM 736 O O . GLN A 1 98 ? 0.664 -4.715 7.273 1.00 98.88 98 GLN A O 1
ATOM 741 N N . GLN A 1 99 ? 2.305 -3.211 7.001 1.00 98.81 99 GLN A N 1
ATOM 742 C CA . GLN A 1 99 ? 2.942 -3.453 8.302 1.00 98.81 99 GLN A CA 1
ATOM 743 C C . GLN A 1 99 ? 1.959 -3.285 9.475 1.00 98.81 99 GLN A C 1
ATOM 745 O O . GLN A 1 99 ? 1.936 -4.116 10.383 1.00 98.81 99 GLN A O 1
ATOM 750 N N . ALA A 1 100 ? 1.114 -2.249 9.453 1.00 98.75 100 ALA A N 1
ATOM 751 C CA . ALA A 1 100 ? 0.196 -1.927 10.549 1.00 98.75 100 ALA A CA 1
ATOM 752 C C . ALA A 1 100 ? -0.889 -2.994 10.812 1.00 98.75 100 ALA A C 1
ATOM 754 O O . ALA A 1 100 ? -1.449 -3.050 11.918 1.00 98.75 100 ALA A O 1
ATOM 755 N N . PHE A 1 101 ? -1.203 -3.820 9.809 1.00 98.75 101 PHE A N 1
ATOM 756 C CA . PHE A 1 101 ? -2.278 -4.818 9.867 1.00 98.75 101 PHE A CA 1
ATOM 757 C C . PHE A 1 101 ? -1.838 -6.233 9.485 1.00 98.75 101 PHE A C 1
ATOM 759 O O . PHE A 1 101 ? -2.675 -7.127 9.446 1.00 98.75 101 PHE A O 1
ATOM 766 N N . TYR A 1 102 ? -0.540 -6.476 9.281 1.00 98.88 102 TYR A N 1
ATOM 767 C CA . TYR A 1 102 ? -0.028 -7.737 8.731 1.00 98.88 102 TYR A CA 1
ATOM 768 C C . TYR A 1 102 ? -0.441 -8.996 9.513 1.00 98.88 102 TYR A C 1
ATOM 770 O O . TYR A 1 102 ? -0.459 -10.097 8.967 1.00 98.88 102 TYR A O 1
ATOM 778 N N . SER A 1 103 ? -0.751 -8.861 10.805 1.00 98.75 103 SER A N 1
ATOM 779 C CA . SER A 1 103 ? -1.221 -9.951 11.669 1.00 98.75 103 SER A CA 1
ATOM 780 C C . SER A 1 103 ? -2.680 -9.832 12.127 1.00 98.75 103 SER A C 1
ATOM 782 O O . SER A 1 103 ? -3.132 -10.650 12.931 1.00 98.75 103 SER A O 1
ATOM 784 N N . ASP A 1 104 ? -3.421 -8.837 11.631 1.00 98.56 104 ASP A N 1
ATOM 785 C CA . ASP A 1 104 ? -4.769 -8.479 12.082 1.00 98.56 104 ASP A CA 1
ATOM 786 C C . ASP A 1 104 ? -5.855 -9.065 11.151 1.00 98.56 104 ASP A C 1
ATOM 788 O O . ASP A 1 104 ? -6.072 -8.540 10.061 1.00 98.56 104 ASP A O 1
ATOM 792 N N . PRO A 1 105 ? -6.605 -10.107 11.565 1.00 98.31 105 PRO A N 1
ATOM 793 C CA . PRO A 1 105 ? -7.662 -10.705 10.739 1.00 98.31 105 PRO A CA 1
ATOM 794 C C . PRO A 1 105 ? -8.916 -9.827 10.600 1.00 98.31 105 PRO A C 1
ATOM 796 O O . PRO A 1 105 ? -9.874 -10.209 9.928 1.00 98.31 105 PRO A O 1
ATOM 799 N N . HIS A 1 106 ? -8.980 -8.679 11.278 1.00 97.94 106 HIS A N 1
ATOM 800 C CA . HIS A 1 106 ? -10.122 -7.771 11.199 1.00 97.94 106 HIS A CA 1
ATOM 801 C C . HIS A 1 106 ? -9.949 -6.687 10.134 1.00 97.94 106 HIS A C 1
ATOM 803 O O . HIS A 1 106 ? -10.900 -5.942 9.877 1.00 97.94 106 HIS A O 1
ATOM 809 N N . VAL A 1 107 ? -8.773 -6.595 9.508 1.00 98.62 107 VAL A N 1
ATOM 810 C CA . VAL A 1 107 ? -8.492 -5.639 8.437 1.00 98.62 107 VAL A CA 1
ATOM 811 C C . VAL A 1 107 ? -7.972 -6.390 7.221 1.00 98.62 107 VAL A C 1
ATOM 813 O O . VAL A 1 107 ? -6.884 -6.945 7.258 1.00 98.62 107 VAL A O 1
ATOM 816 N N . LEU A 1 108 ? -8.750 -6.395 6.140 1.00 98.81 108 LEU A N 1
ATOM 817 C CA . LEU A 1 108 ? -8.280 -6.872 4.843 1.00 98.81 108 LEU A CA 1
ATOM 818 C C . LEU A 1 108 ? -7.566 -5.716 4.138 1.00 98.81 108 LEU A C 1
ATOM 820 O O . LEU A 1 108 ? -8.211 -4.712 3.830 1.00 98.81 108 LEU A O 1
ATOM 824 N N . TYR A 1 109 ? -6.264 -5.852 3.900 1.00 98.94 109 TYR A N 1
ATOM 825 C CA . TYR A 1 109 ? -5.485 -4.929 3.075 1.00 98.94 109 TYR A CA 1
ATOM 826 C C . TYR A 1 109 ? -5.334 -5.497 1.664 1.00 98.94 109 TYR A C 1
ATOM 828 O O . TYR A 1 109 ? -4.924 -6.644 1.496 1.00 98.94 109 TYR A O 1
ATOM 836 N N . ILE A 1 110 ? -5.679 -4.694 0.661 1.00 98.88 110 ILE A N 1
ATOM 837 C CA . ILE A 1 110 ? -5.474 -5.002 -0.754 1.00 98.88 110 ILE A CA 1
ATOM 838 C C . ILE A 1 110 ? -4.662 -3.865 -1.353 1.00 98.88 110 ILE A C 1
ATOM 840 O O . ILE A 1 110 ? -5.093 -2.718 -1.262 1.00 98.88 110 ILE A O 1
ATOM 844 N N . SER A 1 111 ? -3.537 -4.166 -1.993 1.00 98.88 111 SER A N 1
ATOM 845 C CA . SER A 1 111 ? -2.748 -3.182 -2.733 1.00 98.88 111 SER A CA 1
ATOM 846 C C . SER A 1 111 ? -2.637 -3.565 -4.203 1.00 98.88 111 SER A C 1
ATOM 848 O O . SER A 1 111 ? -2.329 -4.713 -4.512 1.00 98.88 111 SER A O 1
ATOM 850 N N . LEU A 1 112 ? -2.865 -2.603 -5.097 1.00 98.75 112 LEU A N 1
ATOM 851 C CA . LEU A 1 112 ? -2.575 -2.703 -6.525 1.00 98.75 112 LEU A CA 1
ATOM 852 C C . LEU A 1 112 ? -1.416 -1.766 -6.830 1.00 98.75 112 LEU A C 1
ATOM 854 O O . LEU A 1 112 ? -1.604 -0.554 -6.814 1.00 98.75 112 LEU A O 1
ATOM 858 N N . HIS A 1 113 ? -0.238 -2.302 -7.117 1.00 98.69 113 HIS A N 1
ATOM 859 C CA . HIS A 1 113 ? 0.960 -1.481 -7.259 1.00 98.69 113 HIS A CA 1
ATOM 860 C C . HIS A 1 113 ? 1.904 -2.038 -8.311 1.00 98.69 113 HIS A C 1
ATOM 862 O O . HIS A 1 113 ? 1.950 -3.237 -8.579 1.00 98.69 113 HIS A O 1
ATOM 868 N N . ARG A 1 114 ? 2.701 -1.153 -8.903 1.00 98.38 114 ARG A N 1
ATOM 869 C CA . ARG A 1 114 ? 3.831 -1.563 -9.725 1.00 98.38 114 ARG A CA 1
ATOM 870 C C . ARG A 1 114 ? 4.906 -2.152 -8.821 1.00 98.38 114 ARG A C 1
ATOM 872 O O . ARG A 1 114 ? 5.306 -1.529 -7.843 1.00 98.38 114 ARG A O 1
ATOM 879 N N . TYR A 1 115 ? 5.373 -3.340 -9.171 1.00 98.56 115 TYR A N 1
ATOM 880 C CA . TYR A 1 115 ? 6.342 -4.090 -8.384 1.00 98.56 115 TYR A CA 1
ATOM 881 C C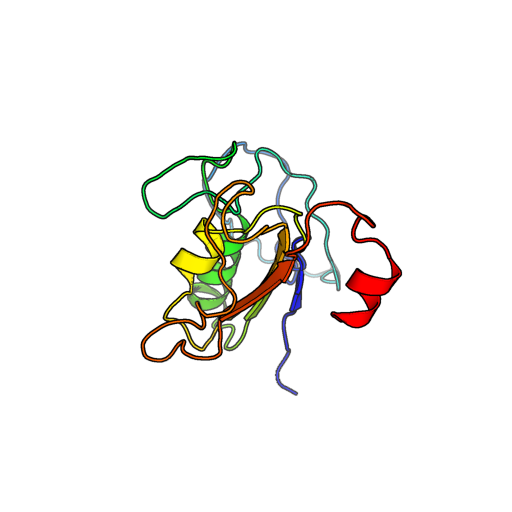 . TYR A 1 115 ? 7.616 -4.364 -9.179 1.00 98.56 115 TYR A C 1
ATOM 883 O O . TYR A 1 115 ? 8.708 -4.066 -8.693 1.00 98.56 115 TYR A O 1
ATOM 891 N N . ASP A 1 116 ? 7.477 -4.859 -10.415 1.00 97.81 116 ASP A N 1
ATOM 892 C CA . ASP A 1 116 ? 8.596 -5.244 -11.289 1.00 97.81 116 ASP A CA 1
ATOM 893 C C . ASP A 1 116 ? 9.659 -6.070 -10.550 1.00 97.81 116 ASP A C 1
ATOM 895 O O . ASP A 1 116 ? 10.844 -5.728 -10.527 1.00 97.81 116 ASP A O 1
ATOM 899 N N . ASP A 1 117 ? 9.213 -7.142 -9.894 1.00 97.25 117 ASP A N 1
ATOM 900 C CA . ASP A 1 117 ? 10.054 -8.059 -9.112 1.00 97.25 117 ASP A CA 1
ATOM 901 C C . ASP A 1 117 ? 10.905 -7.345 -8.043 1.00 97.25 117 ASP A C 1
ATOM 903 O O . ASP A 1 117 ? 12.083 -7.644 -7.843 1.00 97.25 117 ASP A O 1
ATOM 907 N N . GLY A 1 118 ? 10.313 -6.344 -7.382 1.00 97.94 118 GLY A N 1
ATOM 908 C CA . GLY A 1 118 ? 10.949 -5.544 -6.333 1.00 97.94 118 GLY A CA 1
ATOM 909 C C . GLY A 1 118 ? 11.838 -4.407 -6.845 1.00 97.94 118 GLY A C 1
ATOM 910 O O . GLY A 1 118 ? 12.492 -3.737 -6.046 1.00 97.94 118 GLY A O 1
ATOM 911 N N . ASN A 1 119 ? 11.869 -4.154 -8.159 1.00 98.19 119 ASN A N 1
ATOM 912 C CA . ASN A 1 119 ? 12.691 -3.099 -8.761 1.00 98.19 119 ASN A CA 1
ATOM 913 C C . ASN A 1 119 ? 11.975 -1.742 -8.877 1.00 98.19 119 ASN A C 1
ATOM 915 O O . ASN A 1 119 ? 12.581 -0.768 -9.333 1.00 98.19 119 ASN A O 1
ATOM 919 N N . PHE A 1 120 ? 10.709 -1.644 -8.466 1.00 98.38 120 PHE A N 1
ATOM 920 C CA . PHE A 1 120 ? 9.980 -0.380 -8.369 1.00 98.38 120 PHE A CA 1
ATOM 921 C C . PHE A 1 120 ? 9.814 0.052 -6.908 1.00 98.38 120 PHE A C 1
ATOM 923 O O . PHE A 1 120 ? 9.598 -0.779 -6.032 1.00 98.38 120 PHE A O 1
ATOM 930 N N . PHE A 1 121 ? 9.926 1.355 -6.623 1.00 98.25 121 PHE A N 1
ATOM 931 C CA . PHE A 1 121 ? 9.799 1.870 -5.254 1.00 98.25 121 PHE A CA 1
ATOM 932 C C . PHE A 1 121 ? 8.442 1.472 -4.633 1.00 98.25 121 PHE A C 1
ATOM 934 O O . PHE A 1 121 ? 7.421 1.620 -5.305 1.00 98.25 121 PHE A O 1
ATOM 941 N N . PRO A 1 122 ? 8.387 1.030 -3.360 1.00 98.38 122 PRO A N 1
ATOM 942 C CA . PRO A 1 122 ? 9.481 0.906 -2.384 1.00 98.38 122 PRO A CA 1
ATOM 943 C C . PRO A 1 122 ? 10.241 -0.436 -2.414 1.00 98.38 122 PRO A C 1
ATOM 945 O O . PRO A 1 122 ? 11.119 -0.645 -1.581 1.00 98.38 122 PRO A O 1
ATOM 948 N N . GLY A 1 123 ? 9.909 -1.342 -3.334 1.00 98.31 123 GLY A N 1
ATOM 949 C CA . GLY A 1 123 ? 10.530 -2.664 -3.490 1.00 98.31 123 GLY A CA 1
ATOM 950 C C . GLY A 1 123 ? 9.924 -3.774 -2.624 1.00 98.31 123 GLY A C 1
ATOM 951 O O . GLY A 1 123 ? 10.325 -4.928 -2.744 1.00 98.31 123 GLY A O 1
ATOM 952 N N . SER A 1 124 ? 8.956 -3.446 -1.766 1.00 98.69 124 SER A N 1
ATOM 953 C CA . SER A 1 124 ? 8.146 -4.409 -1.000 1.00 98.69 124 SER A CA 1
ATOM 954 C C . SER A 1 124 ? 6.802 -4.670 -1.682 1.00 98.69 124 SER A C 1
ATOM 956 O O . SER A 1 124 ? 6.475 -3.990 -2.654 1.00 98.69 124 SER A O 1
ATOM 958 N N . GLY A 1 125 ? 6.012 -5.603 -1.143 1.00 98.69 125 GLY A N 1
ATOM 959 C CA . GLY A 1 125 ? 4.672 -5.896 -1.651 1.00 98.69 125 GLY A CA 1
ATOM 960 C C . GLY A 1 125 ? 4.638 -7.110 -2.571 1.00 98.69 125 GLY A C 1
ATOM 961 O O . GLY A 1 125 ? 3.834 -7.161 -3.495 1.00 98.69 125 GLY A O 1
ATOM 962 N N . ALA A 1 126 ? 5.507 -8.099 -2.347 1.00 98.75 126 ALA A N 1
ATOM 963 C CA . ALA A 1 126 ? 5.496 -9.310 -3.160 1.00 98.75 126 ALA A CA 1
ATOM 964 C C . ALA A 1 126 ? 4.138 -10.048 -3.047 1.00 98.75 126 ALA A C 1
ATOM 966 O O . ALA A 1 126 ? 3.512 -10.011 -1.977 1.00 98.75 126 ALA A O 1
ATOM 967 N N . PRO A 1 127 ? 3.675 -10.755 -4.097 1.00 98.62 127 PRO A N 1
ATOM 968 C CA . PRO A 1 127 ? 2.444 -11.555 -4.048 1.00 98.62 127 PRO A CA 1
ATOM 969 C C . PRO A 1 127 ? 2.422 -12.611 -2.932 1.00 98.62 127 PRO A C 1
ATOM 971 O O . PRO A 1 127 ? 1.357 -13.001 -2.459 1.00 98.62 127 PRO A O 1
ATOM 974 N N . GLU A 1 128 ? 3.593 -13.083 -2.500 1.00 98.62 128 GLU A N 1
ATOM 975 C CA . GLU A 1 128 ? 3.760 -14.088 -1.449 1.00 98.62 128 GLU A CA 1
ATOM 976 C C . GLU A 1 128 ? 3.559 -13.523 -0.031 1.00 98.62 128 GLU A C 1
ATOM 978 O O . GLU A 1 128 ? 3.398 -14.284 0.928 1.00 98.62 128 GLU A O 1
ATOM 983 N N . GLU A 1 129 ? 3.561 -12.198 0.127 1.00 98.81 129 GLU A N 1
ATOM 984 C CA . GLU A 1 129 ? 3.362 -11.511 1.405 1.00 98.81 129 GLU A CA 1
ATOM 985 C C . GLU A 1 129 ? 1.873 -11.526 1.797 1.00 98.81 129 GLU A C 1
ATOM 987 O O . GLU A 1 129 ? 1.150 -10.545 1.658 1.00 98.81 129 GLU A O 1
ATOM 992 N N . VAL A 1 130 ? 1.385 -12.665 2.293 1.00 98.81 130 VAL A N 1
ATOM 993 C CA . VAL A 1 130 ? -0.052 -12.905 2.551 1.00 98.81 130 VAL A CA 1
ATOM 994 C C . VAL A 1 130 ? -0.499 -12.646 3.996 1.00 98.81 130 VAL A C 1
ATOM 996 O O . VAL A 1 130 ? -1.585 -13.065 4.397 1.00 98.81 130 VAL A O 1
ATOM 999 N N . GLY A 1 131 ? 0.325 -11.976 4.802 1.00 98.75 131 GLY A N 1
ATOM 1000 C CA . GLY A 1 131 ? 0.082 -11.749 6.230 1.00 98.75 131 GLY A CA 1
ATOM 1001 C C . GLY A 1 131 ? 0.791 -12.762 7.134 1.00 98.75 131 GLY A C 1
ATOM 1002 O O . GLY A 1 131 ? 1.536 -13.634 6.685 1.00 98.75 131 GLY A O 1
ATOM 1003 N N . SER A 1 132 ? 0.585 -12.644 8.445 1.00 98.75 132 SER A N 1
ATOM 1004 C CA . SER A 1 132 ? 1.214 -13.503 9.457 1.00 98.75 132 SER A CA 1
ATOM 1005 C C . SER A 1 132 ? 0.271 -13.833 10.615 1.00 98.75 132 SER A C 1
ATOM 1007 O O . SER A 1 132 ? -0.680 -13.108 10.897 1.00 98.75 132 SER A O 1
ATOM 1009 N N . GLY A 1 133 ? 0.527 -14.940 11.317 1.00 98.69 133 GLY A N 1
ATOM 1010 C CA . GLY A 1 133 ? -0.301 -15.362 12.449 1.00 98.69 133 GLY A CA 1
ATOM 1011 C C . GLY A 1 133 ? -1.776 -15.517 12.066 1.00 98.69 133 GLY A C 1
ATOM 1012 O O . GLY A 1 133 ? -2.104 -16.263 11.148 1.00 98.69 133 GLY A O 1
ATOM 1013 N N . LEU A 1 134 ? -2.666 -14.809 12.768 1.00 98.44 134 LEU A N 1
ATOM 1014 C CA . LEU A 1 134 ? -4.102 -14.825 12.469 1.00 98.44 134 LEU A CA 1
ATOM 1015 C C . LEU A 1 134 ? -4.462 -14.031 11.204 1.00 98.44 134 LEU A C 1
ATOM 1017 O O . LEU A 1 134 ? -5.507 -14.291 10.621 1.00 98.44 134 LEU A O 1
ATOM 1021 N N . GLY A 1 135 ? -3.607 -13.099 10.772 1.00 98.62 135 GLY A N 1
ATOM 1022 C CA . GLY A 1 135 ? -3.811 -12.265 9.586 1.00 98.62 135 GLY A CA 1
ATOM 1023 C C . GLY A 1 135 ? -3.441 -12.935 8.260 1.00 98.62 135 GLY A C 1
ATOM 1024 O O . GLY A 1 135 ? -3.543 -12.297 7.218 1.00 98.62 135 GLY A O 1
ATOM 1025 N N . VAL A 1 136 ? -3.012 -14.204 8.259 1.00 98.81 136 VAL A N 1
ATOM 1026 C CA . VAL A 1 136 ? -2.750 -14.938 7.008 1.00 98.81 136 VAL A CA 1
ATOM 1027 C C . VAL A 1 136 ? -4.023 -14.983 6.153 1.00 98.81 136 VAL A C 1
ATOM 1029 O O . VAL A 1 136 ? -5.078 -15.410 6.619 1.00 98.81 136 VAL A O 1
ATOM 1032 N N . GLY A 1 137 ? -3.913 -14.546 4.899 1.00 98.56 137 GLY A N 1
ATOM 1033 C CA . GLY A 1 137 ? -5.023 -14.402 3.954 1.00 98.56 137 GLY A CA 1
ATOM 1034 C C . GLY A 1 137 ? -5.750 -13.053 4.016 1.00 98.56 137 GLY A C 1
ATOM 1035 O O . GLY A 1 137 ? -6.655 -12.832 3.217 1.00 98.56 137 GLY A O 1
ATOM 1036 N N . TYR A 1 138 ? -5.360 -12.151 4.924 1.00 98.75 138 TYR A N 1
ATOM 1037 C CA . TYR A 1 138 ? -5.917 -10.795 5.054 1.00 98.75 138 TYR A CA 1
ATOM 1038 C C . TYR A 1 138 ? -4.990 -9.699 4.501 1.00 98.75 138 TYR A C 1
ATOM 1040 O O . TYR A 1 138 ? -5.253 -8.510 4.678 1.00 98.75 138 TYR A O 1
ATOM 1048 N N . ASN A 1 139 ? -3.940 -10.096 3.782 1.00 98.94 139 ASN A N 1
ATOM 1049 C CA . ASN A 1 139 ? -3.076 -9.214 3.011 1.00 98.94 139 ASN A CA 1
ATOM 1050 C C . ASN A 1 139 ? -3.016 -9.713 1.564 1.00 98.94 139 ASN A C 1
ATOM 1052 O O . ASN A 1 139 ? -2.663 -10.870 1.336 1.00 98.94 139 ASN A O 1
ATOM 1056 N N . ILE A 1 140 ? -3.400 -8.872 0.604 1.00 98.88 140 ILE A N 1
ATOM 1057 C CA . ILE A 1 140 ? -3.438 -9.214 -0.819 1.00 98.88 140 ILE A CA 1
ATOM 1058 C C . ILE A 1 140 ? -2.635 -8.177 -1.596 1.00 98.88 140 ILE A C 1
ATOM 1060 O O . ILE A 1 140 ? -3.026 -7.014 -1.687 1.00 98.88 140 ILE A O 1
ATOM 1064 N N . ASN A 1 141 ? -1.552 -8.630 -2.218 1.00 98.88 141 ASN A N 1
ATOM 1065 C CA . ASN A 1 141 ? -0.733 -7.813 -3.101 1.00 98.88 141 ASN A CA 1
ATOM 1066 C C . ASN A 1 141 ? -0.987 -8.201 -4.560 1.00 98.88 141 ASN A C 1
ATOM 1068 O O . ASN A 1 141 ? -0.601 -9.280 -5.009 1.00 98.88 141 ASN A O 1
ATOM 1072 N N . ILE A 1 142 ? -1.642 -7.308 -5.303 1.00 98.69 142 ILE A N 1
ATOM 1073 C CA . ILE A 1 142 ? -1.759 -7.358 -6.762 1.00 98.69 142 ILE A CA 1
ATOM 1074 C C . ILE A 1 142 ? -0.551 -6.599 -7.318 1.00 98.69 142 ILE A C 1
ATOM 1076 O O . ILE A 1 142 ? -0.597 -5.395 -7.578 1.00 98.69 142 ILE A O 1
ATOM 1080 N N . ALA A 1 143 ? 0.563 -7.322 -7.404 1.00 98.38 143 ALA A N 1
ATOM 1081 C CA . ALA A 1 143 ? 1.868 -6.783 -7.754 1.00 98.38 143 ALA A CA 1
ATOM 1082 C C . ALA A 1 143 ? 2.078 -6.848 -9.276 1.00 98.38 143 ALA A C 1
ATOM 1084 O O . ALA A 1 143 ? 2.276 -7.924 -9.845 1.00 98.38 143 ALA A O 1
ATOM 1085 N N . TRP A 1 144 ? 2.022 -5.703 -9.957 1.00 98.12 144 TRP A N 1
ATOM 1086 C CA . TRP A 1 144 ? 2.256 -5.638 -11.397 1.00 98.12 144 TRP A CA 1
ATOM 1087 C C . TRP A 1 144 ? 3.745 -5.825 -11.703 1.00 98.12 144 TRP A C 1
ATOM 1089 O O . TRP A 1 144 ? 4.573 -4.981 -11.348 1.00 98.12 144 TRP A O 1
ATOM 1099 N N . THR A 1 145 ? 4.069 -6.915 -12.396 1.00 96.38 145 THR A N 1
ATOM 1100 C CA . THR A 1 145 ? 5.392 -7.195 -12.967 1.00 96.38 145 THR A CA 1
ATOM 1101 C C . THR A 1 145 ? 5.276 -7.255 -14.491 1.00 96.38 145 THR A C 1
ATOM 1103 O O . THR A 1 145 ? 4.260 -7.692 -15.030 1.00 96.38 145 THR A O 1
ATOM 1106 N N . GLY A 1 146 ? 6.334 -6.844 -15.188 1.00 92.75 146 GLY A N 1
ATOM 1107 C CA . GLY A 1 146 ? 6.426 -6.888 -16.653 1.00 92.75 146 GLY A CA 1
ATOM 1108 C C . GLY A 1 146 ? 6.940 -5.587 -17.264 1.00 92.75 146 GLY A C 1
ATOM 1109 O O . GLY A 1 146 ? 7.050 -5.474 -18.482 1.00 92.75 146 GLY A O 1
ATOM 1110 N N . GLY A 1 147 ? 7.290 -4.604 -16.432 1.00 91.50 147 GLY A N 1
ATOM 1111 C CA . GLY A 1 147 ? 7.748 -3.298 -16.862 1.00 91.50 147 GLY A CA 1
ATOM 1112 C C . GLY A 1 147 ? 6.602 -2.444 -17.395 1.00 91.50 147 GLY A C 1
ATOM 1113 O O . GLY A 1 147 ? 5.532 -2.347 -16.801 1.00 91.50 147 GLY A O 1
ATOM 1114 N N . VAL A 1 148 ? 6.866 -1.760 -18.506 1.00 92.31 148 VAL A N 1
ATOM 1115 C CA . VAL A 1 148 ? 5.942 -0.796 -19.125 1.00 92.31 148 VAL A CA 1
ATOM 1116 C C . VAL A 1 148 ? 5.701 -1.102 -20.606 1.00 92.31 148 VAL A C 1
ATOM 1118 O O . VAL A 1 148 ? 5.369 -0.194 -21.365 1.00 92.31 148 VAL A O 1
ATOM 1121 N N . ASP A 1 149 ? 5.895 -2.356 -21.028 1.00 90.88 149 ASP A N 1
ATOM 1122 C CA . ASP A 1 149 ? 5.730 -2.786 -22.422 1.00 90.88 149 ASP A CA 1
ATOM 1123 C C . ASP A 1 149 ? 4.809 -4.025 -22.549 1.00 90.88 149 ASP A C 1
ATOM 1125 O O . ASP A 1 149 ? 5.288 -5.157 -22.448 1.00 90.88 149 ASP A O 1
ATOM 1129 N N . PRO A 1 150 ? 3.487 -3.838 -22.761 1.00 91.69 150 PRO A N 1
ATOM 1130 C CA . PRO A 1 150 ? 2.770 -2.562 -22.719 1.00 91.69 150 PRO A CA 1
ATOM 1131 C C . PRO A 1 150 ? 2.621 -2.038 -21.277 1.00 91.69 150 PRO A C 1
ATOM 1133 O O . PRO A 1 150 ? 2.724 -2.805 -20.319 1.00 91.69 150 PRO A O 1
ATOM 1136 N N . PRO A 1 151 ? 2.367 -0.733 -21.086 1.00 94.38 151 PRO A N 1
ATOM 1137 C CA . PRO A 1 151 ? 2.053 -0.210 -19.765 1.00 94.38 151 PRO A CA 1
ATOM 1138 C C . PRO A 1 151 ? 0.688 -0.728 -19.300 1.00 94.38 151 PRO A C 1
ATOM 1140 O O . PRO A 1 151 ? -0.244 -0.837 -20.095 1.00 94.38 151 PRO A O 1
ATOM 1143 N N . ILE A 1 152 ? 0.573 -0.988 -17.999 1.00 95.75 152 ILE A N 1
ATOM 1144 C CA . ILE A 1 152 ? -0.692 -1.328 -17.339 1.00 95.75 152 ILE A CA 1
ATOM 1145 C C . ILE A 1 152 ? -1.659 -0.141 -17.451 1.00 95.75 152 ILE A C 1
ATOM 1147 O O . ILE A 1 152 ? -1.283 0.994 -17.144 1.00 95.75 152 ILE A O 1
ATOM 1151 N N . GLY A 1 153 ? -2.898 -0.401 -17.872 1.00 95.38 153 GLY A N 1
ATOM 1152 C CA . GLY A 1 153 ? -3.935 0.616 -18.029 1.00 95.38 153 GLY A CA 1
ATOM 1153 C C . GLY A 1 153 ? -5.311 0.147 -17.559 1.00 95.38 153 GLY A C 1
ATOM 1154 O O . GLY A 1 153 ? -5.441 -0.735 -16.711 1.00 95.38 153 GLY A O 1
ATOM 1155 N N . ASP A 1 154 ? -6.357 0.766 -18.109 1.00 97.62 154 ASP A N 1
ATOM 1156 C CA . ASP A 1 154 ? -7.738 0.573 -17.653 1.00 97.62 154 ASP A CA 1
ATOM 1157 C C . ASP A 1 154 ? -8.185 -0.896 -17.682 1.00 97.62 154 ASP A C 1
ATOM 1159 O O . ASP A 1 154 ? -8.861 -1.347 -16.762 1.00 97.62 154 ASP A O 1
ATOM 1163 N N . VAL A 1 155 ? -7.816 -1.656 -18.718 1.00 97.62 155 VAL A N 1
ATOM 1164 C CA . VAL A 1 155 ? -8.256 -3.052 -18.889 1.00 97.62 155 VAL A CA 1
ATOM 1165 C C . VAL A 1 155 ? -7.684 -3.947 -17.794 1.00 97.62 155 VAL A C 1
ATOM 1167 O O . VAL A 1 155 ? -8.411 -4.756 -17.215 1.00 97.62 155 VAL A O 1
ATOM 1170 N N . GLU A 1 156 ? -6.403 -3.788 -17.477 1.00 96.88 156 GLU A N 1
ATOM 1171 C CA . GLU A 1 156 ? -5.727 -4.581 -16.454 1.00 96.88 156 GLU A CA 1
ATOM 1172 C C . GLU A 1 156 ? -6.264 -4.244 -15.060 1.00 96.88 156 GLU A C 1
ATOM 1174 O O . GLU A 1 156 ? -6.578 -5.152 -14.290 1.00 96.88 156 GLU A O 1
ATOM 1179 N N . TYR A 1 157 ? -6.467 -2.954 -14.762 1.00 97.44 157 TYR A N 1
ATOM 1180 C CA . TYR A 1 157 ? -7.088 -2.531 -13.504 1.00 97.44 157 TYR A CA 1
ATOM 1181 C C . TYR A 1 157 ? -8.530 -3.034 -13.384 1.00 97.44 157 TYR A C 1
ATOM 1183 O O . TYR A 1 157 ? -8.890 -3.575 -12.345 1.00 97.44 157 TYR A O 1
ATOM 1191 N N . LEU A 1 158 ? -9.351 -2.928 -14.433 1.00 97.88 158 LEU A N 1
ATOM 1192 C CA . LEU A 1 158 ? -10.723 -3.450 -14.418 1.00 97.88 158 LEU A CA 1
ATOM 1193 C C . LEU A 1 158 ? -10.776 -4.974 -14.269 1.00 97.88 158 LEU A C 1
ATOM 1195 O O . LEU A 1 158 ? -11.745 -5.483 -13.724 1.00 97.88 158 LEU A O 1
ATOM 1199 N N . THR A 1 159 ? -9.758 -5.697 -14.738 1.00 97.38 159 THR A N 1
ATOM 1200 C CA . THR A 1 159 ? -9.665 -7.159 -14.583 1.00 97.38 159 THR A CA 1
ATOM 1201 C C . THR A 1 159 ? -9.283 -7.567 -13.156 1.00 97.38 159 THR A C 1
ATOM 1203 O O . THR A 1 159 ? -9.620 -8.666 -12.722 1.00 97.38 159 THR A O 1
ATOM 1206 N N . ALA A 1 160 ? -8.580 -6.701 -12.421 1.00 96.31 160 ALA A N 1
ATOM 1207 C CA . ALA A 1 160 ? -8.208 -6.946 -11.029 1.00 96.31 160 ALA A CA 1
ATOM 1208 C C . ALA A 1 160 ? -9.359 -6.755 -10.023 1.00 96.31 160 ALA A C 1
ATOM 1210 O O . ALA A 1 160 ? -9.262 -7.280 -8.912 1.00 96.31 160 ALA A O 1
ATOM 1211 N N . PHE A 1 161 ? -10.408 -6.007 -10.386 1.00 93.62 161 PHE A N 1
ATOM 1212 C CA . PHE A 1 161 ? -11.590 -5.739 -9.552 1.00 93.62 161 PHE A CA 1
ATOM 1213 C C . PHE A 1 161 ? -12.727 -6.735 -9.817 1.00 93.62 161 PHE A C 1
ATOM 1215 O O . PHE A 1 161 ? -13.399 -7.112 -8.828 1.00 93.62 161 PHE A O 1
#

Mean predicted aligned error: 9.15 Å